Protein AF-A0A354GZM2-F1 (afdb_monomer_lite)

pLDDT: mean 86.44, std 11.34, range [43.25, 97.94]

Structure (mmCIF, N/CA/C/O backbone):
data_AF-A0A354GZM2-F1
#
_entry.id   AF-A0A354GZM2-F1
#
loop_
_atom_site.group_PDB
_atom_site.id
_atom_site.type_symbol
_atom_site.label_atom_id
_atom_site.label_alt_id
_atom_site.label_comp_id
_atom_site.label_asym_id
_atom_site.label_entity_id
_atom_site.label_seq_id
_atom_site.pdbx_PDB_ins_code
_atom_site.Cartn_x
_atom_site.Cartn_y
_atom_site.Cartn_z
_atom_site.occupancy
_atom_site.B_iso_or_equiv
_atom_site.auth_seq_id
_atom_site.auth_comp_id
_atom_site.auth_asym_id
_atom_site.auth_atom_id
_atom_site.pdbx_PDB_model_num
ATOM 1 N N . MET A 1 1 ? -18.984 -6.631 -11.445 1.00 57.81 1 MET A N 1
ATOM 2 C CA . MET A 1 1 ? -17.613 -7.190 -11.516 1.00 57.81 1 MET A CA 1
ATOM 3 C C . MET A 1 1 ? -17.037 -7.230 -12.936 1.00 57.81 1 MET A C 1
ATOM 5 O O . MET A 1 1 ? -15.865 -6.915 -13.081 1.00 57.81 1 MET A O 1
ATOM 9 N N . ALA A 1 2 ? -17.821 -7.530 -13.985 1.00 72.19 2 ALA A N 1
ATOM 10 C CA . ALA A 1 2 ? -17.315 -7.644 -15.366 1.00 72.19 2 ALA A CA 1
ATOM 11 C C . ALA A 1 2 ? -16.532 -6.415 -15.886 1.00 72.19 2 ALA A C 1
ATOM 13 O O . ALA A 1 2 ? -15.465 -6.578 -16.468 1.00 72.19 2 ALA A O 1
ATOM 14 N N . ALA A 1 3 ? -17.008 -5.192 -15.619 1.00 73.81 3 ALA A N 1
ATOM 15 C CA . ALA A 1 3 ? -16.328 -3.966 -16.057 1.00 73.81 3 ALA A CA 1
ATOM 16 C C . ALA A 1 3 ? -14.942 -3.772 -15.410 1.00 73.81 3 ALA A C 1
ATOM 18 O O . ALA A 1 3 ? -14.003 -3.351 -16.075 1.00 73.81 3 ALA A O 1
ATOM 19 N N . TRP A 1 4 ? -14.791 -4.125 -14.129 1.00 70.38 4 TRP A N 1
ATOM 20 C CA . TRP A 1 4 ? -13.504 -4.054 -13.430 1.00 70.38 4 TRP A CA 1
ATOM 21 C C . TRP A 1 4 ? -12.513 -5.084 -13.974 1.00 70.38 4 TRP A C 1
ATOM 23 O O . TRP A 1 4 ? -11.374 -4.741 -14.273 1.00 70.38 4 TRP A O 1
ATOM 33 N N . ASN A 1 5 ? -12.971 -6.321 -14.186 1.00 73.88 5 ASN A N 1
ATOM 34 C CA . ASN A 1 5 ? -12.142 -7.367 -14.784 1.00 73.88 5 ASN A CA 1
ATOM 35 C C . ASN A 1 5 ? -11.668 -6.965 -16.183 1.00 73.88 5 ASN A C 1
ATOM 37 O O . ASN A 1 5 ? -10.515 -7.199 -16.512 1.00 73.88 5 ASN A O 1
ATOM 41 N N . PHE A 1 6 ? -12.510 -6.296 -16.975 1.00 78.12 6 PHE A N 1
ATOM 42 C CA . PHE A 1 6 ? -12.110 -5.776 -18.281 1.00 78.12 6 PHE A CA 1
ATOM 43 C C . PHE A 1 6 ? -10.997 -4.722 -18.179 1.00 78.12 6 PHE A C 1
ATOM 45 O O . PHE A 1 6 ? -10.034 -4.790 -18.935 1.00 78.12 6 PHE A O 1
ATOM 52 N N . VAL A 1 7 ? -11.079 -3.792 -17.218 1.00 77.62 7 VAL A N 1
ATOM 53 C CA . VAL A 1 7 ? -10.015 -2.799 -16.968 1.00 77.62 7 VAL A CA 1
ATOM 54 C C . VAL A 1 7 ? -8.717 -3.482 -16.541 1.00 77.62 7 VAL A C 1
ATOM 56 O O . VAL A 1 7 ? -7.660 -3.169 -17.0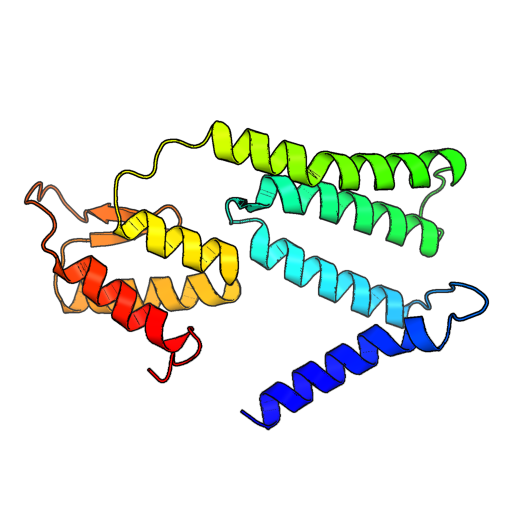82 1.00 77.62 7 VAL A O 1
ATOM 59 N N . VAL A 1 8 ? -8.789 -4.445 -15.618 1.00 80.19 8 VAL A N 1
ATOM 60 C CA . VAL A 1 8 ? -7.616 -5.203 -15.159 1.00 80.19 8 VAL A CA 1
ATOM 61 C C . VAL A 1 8 ? -7.007 -6.012 -16.303 1.00 80.19 8 VAL A C 1
ATOM 63 O O . VAL A 1 8 ? -5.798 -5.956 -16.497 1.00 80.19 8 VAL A O 1
ATOM 66 N N . CYS A 1 9 ? -7.818 -6.707 -17.104 1.00 79.19 9 CYS A N 1
ATOM 67 C CA . CYS A 1 9 ? -7.355 -7.440 -18.282 1.00 79.19 9 CYS A CA 1
ATOM 68 C C . CYS A 1 9 ? -6.756 -6.509 -19.340 1.00 79.19 9 CYS A C 1
ATOM 70 O O . CYS A 1 9 ? -5.740 -6.855 -19.929 1.00 79.19 9 CYS A O 1
ATOM 72 N N . GLY A 1 10 ? -7.343 -5.331 -19.562 1.00 83.19 10 GLY A N 1
ATOM 73 C CA . GLY A 1 10 ? -6.813 -4.324 -20.478 1.00 83.19 10 GLY A CA 1
ATOM 74 C C . GLY A 1 10 ? -5.454 -3.793 -20.023 1.00 83.19 10 GLY A C 1
ATOM 75 O O . GLY A 1 10 ? -4.506 -3.793 -20.801 1.00 83.19 10 GLY A O 1
ATOM 76 N N . LEU A 1 11 ? -5.326 -3.422 -18.745 1.00 80.69 11 LEU A N 1
ATOM 77 C CA . LEU A 1 11 ? -4.049 -3.016 -18.149 1.00 80.69 11 LEU A CA 1
ATOM 78 C C . LEU A 1 11 ? -3.017 -4.144 -18.217 1.00 80.69 11 LEU A C 1
ATOM 80 O O . LEU A 1 11 ? -1.873 -3.909 -18.586 1.00 80.69 11 LEU A O 1
ATOM 84 N N . PHE A 1 12 ? -3.424 -5.375 -17.912 1.00 83.00 12 PHE A N 1
ATOM 85 C CA . PHE A 1 12 ? -2.553 -6.541 -17.973 1.00 83.00 12 PHE A CA 1
ATOM 86 C C . PHE A 1 12 ? -2.080 -6.833 -19.400 1.00 83.00 12 PHE A C 1
ATOM 88 O O . PHE A 1 12 ? -0.900 -7.087 -19.609 1.00 83.00 12 PHE A O 1
ATOM 95 N N . ALA A 1 13 ? -2.965 -6.733 -20.394 1.00 84.81 13 ALA A N 1
ATOM 96 C CA . ALA A 1 13 ? -2.604 -6.884 -21.799 1.00 84.81 13 ALA A CA 1
ATOM 97 C C . ALA A 1 13 ? -1.603 -5.808 -22.241 1.00 84.81 13 ALA A C 1
ATOM 99 O O . ALA A 1 13 ? -0.615 -6.134 -22.891 1.00 84.81 13 ALA A O 1
ATOM 100 N N . VAL A 1 14 ? -1.808 -4.550 -21.835 1.00 81.25 14 VAL A N 1
ATOM 101 C CA . VAL A 1 14 ? -0.859 -3.453 -22.095 1.00 81.25 14 VAL A CA 1
ATOM 102 C C . VAL A 1 14 ? 0.497 -3.716 -21.431 1.00 81.25 14 VAL A C 1
ATOM 104 O O . VAL A 1 14 ? 1.527 -3.450 -22.041 1.00 81.25 14 VAL A O 1
ATOM 107 N N . LEU A 1 15 ? 0.511 -4.286 -20.222 1.00 78.19 15 LEU A N 1
ATOM 108 C CA . LEU A 1 15 ? 1.743 -4.652 -19.514 1.00 78.19 15 LEU A CA 1
ATOM 109 C C . LEU A 1 15 ? 2.460 -5.866 -20.130 1.00 78.19 15 LEU A C 1
ATOM 111 O O . LEU A 1 15 ? 3.686 -5.923 -20.092 1.00 78.19 15 LEU A O 1
ATOM 115 N N . LEU A 1 16 ? 1.729 -6.830 -20.699 1.00 81.62 16 LEU A N 1
ATOM 116 C CA . LEU A 1 16 ? 2.308 -8.020 -21.336 1.00 81.62 16 LEU A CA 1
ATOM 117 C C . LEU A 1 16 ? 2.738 -7.801 -22.787 1.00 81.62 16 LEU A C 1
ATOM 119 O O . LEU A 1 16 ? 3.596 -8.532 -23.279 1.00 81.62 16 LEU A O 1
ATOM 123 N N . LEU A 1 17 ? 2.157 -6.818 -23.474 1.00 82.25 17 LEU A N 1
ATOM 124 C CA . LEU A 1 17 ? 2.495 -6.492 -24.856 1.00 82.25 17 LEU A CA 1
ATOM 125 C C . LEU A 1 17 ? 4.010 -6.311 -25.094 1.00 82.25 17 LEU A C 1
ATOM 127 O O . LEU A 1 17 ? 4.519 -6.935 -26.026 1.00 82.25 17 LEU A O 1
ATOM 131 N N . PRO A 1 18 ? 4.762 -5.547 -24.272 1.00 70.94 18 PRO A N 1
ATOM 132 C CA . PRO A 1 18 ? 6.209 -5.434 -24.446 1.00 70.94 18 PRO A CA 1
ATOM 133 C C . PRO A 1 18 ? 6.924 -6.776 -24.258 1.00 70.94 18 PRO A C 1
ATOM 135 O O . PRO A 1 18 ? 7.809 -7.099 -25.040 1.00 70.94 18 PRO A O 1
ATOM 138 N N . VAL A 1 19 ? 6.499 -7.609 -23.301 1.00 77.50 19 VAL A N 1
ATOM 139 C CA . VAL A 1 19 ? 7.089 -8.943 -23.081 1.00 77.50 19 VAL A CA 1
ATOM 140 C C . VAL A 1 19 ? 6.896 -9.840 -24.308 1.00 77.50 19 VAL A C 1
ATOM 142 O O . VAL A 1 19 ? 7.819 -10.541 -24.713 1.00 77.50 19 VAL A O 1
ATOM 145 N N . ALA A 1 20 ? 5.715 -9.791 -24.930 1.00 81.31 20 ALA A N 1
ATOM 146 C CA . ALA A 1 20 ? 5.422 -10.550 -26.144 1.00 81.31 20 ALA A CA 1
ATOM 147 C C . ALA A 1 20 ? 6.215 -10.041 -27.362 1.00 81.31 20 ALA A C 1
ATOM 149 O O . ALA A 1 20 ? 6.685 -10.842 -28.169 1.00 81.31 20 ALA A O 1
ATOM 150 N N . ASN A 1 21 ? 6.392 -8.722 -27.480 1.00 76.31 21 ASN A N 1
ATOM 151 C CA . ASN A 1 21 ? 7.113 -8.097 -28.591 1.00 76.31 21 ASN A CA 1
ATOM 152 C C . ASN A 1 21 ? 8.643 -8.238 -28.484 1.00 76.31 21 ASN A C 1
ATOM 154 O O . ASN A 1 21 ? 9.332 -8.136 -29.496 1.00 76.31 21 ASN A O 1
ATOM 158 N N . GLN A 1 22 ? 9.185 -8.473 -27.286 1.00 67.62 22 GLN A N 1
ATOM 159 C CA . GLN A 1 22 ? 10.626 -8.428 -27.005 1.00 67.62 22 GLN A CA 1
ATOM 160 C C . GLN A 1 22 ? 11.311 -9.806 -26.949 1.00 67.62 22 GLN A C 1
ATOM 162 O O . GLN A 1 22 ? 12.363 -9.948 -26.332 1.00 67.62 22 GLN A O 1
ATOM 167 N N . LEU A 1 23 ? 10.804 -10.820 -27.658 1.00 77.50 23 LEU A N 1
ATOM 168 C CA . LEU A 1 23 ? 11.470 -12.132 -27.800 1.00 77.50 23 LEU A CA 1
ATOM 169 C C . LEU A 1 23 ? 12.818 -12.096 -28.578 1.00 77.50 23 LEU A C 1
ATOM 171 O O . LEU A 1 23 ? 13.324 -13.148 -28.958 1.00 77.50 23 LEU A O 1
ATOM 175 N N . GLY A 1 24 ? 13.417 -10.918 -28.812 1.00 68.75 24 GLY A N 1
ATOM 176 C CA . GLY A 1 24 ? 14.678 -10.754 -29.552 1.00 68.75 24 GLY A CA 1
ATOM 177 C C . GLY A 1 24 ? 15.595 -9.638 -29.029 1.00 68.75 24 GLY A C 1
ATOM 178 O O . GLY A 1 24 ? 16.767 -9.896 -28.783 1.00 68.75 24 GLY A O 1
ATOM 179 N N . GLU A 1 25 ? 15.078 -8.422 -28.804 1.00 74.75 25 GLU A N 1
ATOM 180 C CA . GLU A 1 25 ? 15.818 -7.305 -28.188 1.00 74.75 25 GLU A CA 1
ATOM 181 C C . GLU A 1 25 ? 14.895 -6.508 -27.252 1.00 74.75 25 GLU A C 1
ATOM 183 O O . GLU A 1 25 ? 13.821 -6.055 -27.655 1.00 74.75 25 GLU A O 1
ATOM 188 N N . VAL A 1 26 ? 15.315 -6.319 -25.998 1.00 65.88 26 VAL A N 1
ATOM 189 C CA . VAL A 1 26 ? 14.574 -5.540 -24.995 1.00 65.88 26 VAL A CA 1
ATOM 190 C C . VAL A 1 26 ? 14.770 -4.055 -25.292 1.00 65.88 26 VAL A C 1
ATOM 192 O O . VAL A 1 26 ? 15.766 -3.451 -24.901 1.00 65.88 26 VAL A O 1
ATOM 195 N N . ARG A 1 27 ? 13.829 -3.454 -26.022 1.00 73.12 27 ARG A N 1
ATOM 196 C CA . ARG A 1 27 ? 13.750 -2.000 -26.214 1.00 73.12 27 ARG A CA 1
ATOM 197 C C . ARG A 1 27 ? 12.416 -1.497 -25.690 1.00 73.12 27 ARG A C 1
ATOM 199 O O . ARG A 1 27 ? 11.378 -1.770 -26.284 1.00 73.12 27 ARG A O 1
ATOM 206 N N . LEU A 1 28 ? 12.458 -0.747 -24.592 1.00 79.62 28 LEU A N 1
ATOM 207 C CA . LEU A 1 28 ? 11.305 -0.012 -24.077 1.00 79.62 28 LEU A CA 1
ATOM 208 C C . LEU A 1 28 ? 11.128 1.269 -24.885 1.00 79.62 28 LEU A C 1
ATOM 210 O O . LEU A 1 28 ? 12.008 2.130 -24.903 1.00 79.62 28 LEU A O 1
ATOM 214 N N . ASN A 1 29 ? 9.981 1.420 -25.541 1.00 84.94 29 ASN A N 1
ATOM 215 C CA . ASN A 1 29 ? 9.626 2.721 -26.097 1.00 84.94 29 ASN A CA 1
ATOM 216 C C . ASN A 1 29 ? 9.187 3.687 -24.974 1.00 84.94 29 ASN A C 1
ATOM 218 O O . ASN A 1 29 ? 8.832 3.277 -23.867 1.00 84.94 29 ASN A O 1
ATOM 222 N N . ALA A 1 30 ? 9.200 4.995 -25.251 1.00 86.00 30 ALA A N 1
ATOM 223 C CA . ALA A 1 30 ? 8.869 6.019 -24.253 1.00 86.00 30 ALA A CA 1
ATOM 224 C C . ALA A 1 30 ? 7.459 5.852 -23.648 1.00 86.00 30 ALA A C 1
ATOM 226 O O . ALA A 1 30 ? 7.242 6.173 -22.477 1.00 86.00 30 ALA A O 1
ATOM 227 N N . LEU A 1 31 ? 6.505 5.334 -24.429 1.00 85.44 31 LEU A N 1
ATOM 228 C CA . LEU A 1 31 ? 5.135 5.115 -23.974 1.00 85.44 31 LEU A CA 1
ATOM 229 C C . LEU A 1 31 ? 5.067 3.954 -22.973 1.00 85.44 31 LEU A C 1
ATOM 231 O O . LEU A 1 31 ? 4.515 4.117 -21.887 1.00 85.44 31 LEU A O 1
ATOM 235 N N . GLU A 1 32 ? 5.672 2.813 -23.303 1.00 84.94 32 GLU A N 1
ATOM 236 C CA . GLU A 1 32 ? 5.787 1.640 -22.429 1.00 84.94 32 GLU A CA 1
ATOM 237 C C . GLU A 1 32 ? 6.502 1.989 -21.128 1.00 84.94 32 GLU A C 1
ATOM 239 O O . GLU A 1 32 ? 6.016 1.654 -20.049 1.00 84.94 32 GLU A O 1
ATOM 244 N N . ALA A 1 33 ? 7.611 2.726 -21.219 1.00 87.69 33 ALA A N 1
ATOM 245 C CA . ALA A 1 33 ? 8.334 3.191 -20.048 1.00 87.69 33 ALA A CA 1
ATOM 246 C C . ALA A 1 33 ? 7.464 4.083 -19.156 1.00 87.69 33 ALA A C 1
ATOM 248 O O . ALA A 1 33 ? 7.455 3.906 -17.942 1.00 87.69 33 ALA A O 1
ATOM 249 N N . THR A 1 34 ? 6.673 4.984 -19.745 1.00 87.69 34 THR A N 1
ATOM 250 C CA . THR A 1 34 ? 5.747 5.841 -18.991 1.00 87.69 34 THR A CA 1
ATOM 251 C C . THR A 1 34 ? 4.687 5.015 -18.260 1.00 87.69 34 THR A C 1
ATOM 253 O O . THR A 1 34 ? 4.440 5.242 -17.074 1.00 87.69 34 THR A O 1
ATOM 256 N N . PHE A 1 35 ? 4.083 4.027 -18.930 1.00 86.81 35 PHE A N 1
ATOM 257 C CA . PHE A 1 35 ? 3.105 3.135 -18.300 1.00 86.81 35 PHE A CA 1
ATOM 258 C C . PHE A 1 35 ? 3.725 2.296 -17.181 1.00 86.81 35 PHE A C 1
ATOM 260 O O . PHE A 1 35 ? 3.138 2.193 -16.102 1.00 86.81 35 PHE A O 1
ATOM 267 N N . LEU A 1 36 ? 4.916 1.739 -17.406 1.00 87.25 36 LEU A N 1
ATOM 268 C CA . LEU A 1 36 ? 5.625 0.929 -16.422 1.00 87.25 36 LEU A CA 1
ATOM 269 C C . LEU A 1 36 ? 6.038 1.761 -15.201 1.00 87.25 36 LEU A C 1
ATOM 271 O O . LEU A 1 36 ? 5.771 1.360 -14.069 1.00 87.25 36 LEU A O 1
ATOM 275 N N . SER A 1 37 ? 6.604 2.952 -15.410 1.00 90.44 37 SER A N 1
ATOM 276 C CA . SER A 1 37 ? 6.915 3.896 -14.333 1.00 90.44 37 SER A CA 1
ATOM 277 C C . SER A 1 37 ? 5.664 4.309 -13.559 1.00 90.44 37 SER A C 1
ATOM 279 O O . SER A 1 37 ? 5.699 4.353 -12.331 1.00 90.44 37 SER A O 1
ATOM 281 N N . GLY A 1 38 ? 4.545 4.556 -14.247 1.00 90.75 38 GLY A N 1
ATOM 282 C CA . GLY A 1 38 ? 3.261 4.844 -13.609 1.00 90.75 38 GLY A CA 1
ATOM 283 C C . GLY A 1 38 ? 2.772 3.689 -12.731 1.00 90.75 38 GLY A C 1
ATOM 284 O O . GLY A 1 38 ? 2.413 3.903 -11.573 1.00 90.75 38 GLY A O 1
ATOM 285 N N . ALA A 1 39 ? 2.813 2.456 -13.241 1.00 88.19 39 ALA A N 1
ATOM 286 C CA . ALA A 1 39 ? 2.417 1.263 -12.493 1.00 88.19 39 ALA A CA 1
ATOM 287 C C . ALA A 1 39 ? 3.305 1.033 -11.258 1.00 88.19 39 ALA A C 1
ATOM 289 O O . ALA A 1 39 ? 2.793 0.796 -10.159 1.00 88.19 39 ALA A O 1
ATOM 290 N N . LEU A 1 40 ? 4.626 1.171 -11.416 1.00 90.12 40 LEU A N 1
ATOM 291 C CA . LEU A 1 40 ? 5.588 1.092 -10.316 1.00 90.12 40 LEU A CA 1
ATOM 292 C C . LEU A 1 40 ? 5.323 2.172 -9.264 1.00 90.12 40 LEU A C 1
ATOM 294 O O . LEU A 1 40 ? 5.269 1.860 -8.076 1.00 90.12 40 LEU A O 1
ATOM 298 N N . ALA A 1 41 ? 5.101 3.420 -9.685 1.00 92.06 41 ALA A N 1
ATOM 299 C CA . ALA A 1 41 ? 4.808 4.527 -8.782 1.00 92.06 41 ALA A CA 1
ATOM 300 C C . ALA A 1 41 ? 3.521 4.286 -7.981 1.00 92.06 41 ALA A C 1
ATOM 302 O O . ALA A 1 41 ? 3.512 4.497 -6.769 1.00 92.06 41 ALA A O 1
ATOM 303 N N . VAL A 1 42 ? 2.456 3.788 -8.620 1.00 92.25 42 VAL A N 1
ATOM 304 C CA . VAL A 1 42 ? 1.202 3.440 -7.932 1.00 92.25 42 VAL A CA 1
ATOM 305 C C . VAL A 1 42 ? 1.438 2.349 -6.888 1.00 92.25 42 VAL A C 1
ATOM 307 O O . VAL A 1 42 ? 1.033 2.519 -5.738 1.00 92.25 42 VAL A O 1
ATOM 310 N N . GLY A 1 43 ? 2.128 1.261 -7.244 1.00 90.88 43 GLY A N 1
ATOM 311 C CA . GLY A 1 43 ? 2.452 0.190 -6.297 1.00 90.88 43 GLY A CA 1
ATOM 312 C C . GLY A 1 43 ? 3.309 0.684 -5.128 1.00 90.88 43 GLY A C 1
ATOM 313 O O . GLY A 1 43 ? 3.035 0.374 -3.967 1.00 90.88 43 GLY A O 1
ATOM 314 N N . PHE A 1 44 ? 4.300 1.523 -5.424 1.00 93.94 44 PHE A N 1
ATOM 315 C CA . PHE A 1 44 ? 5.191 2.103 -4.432 1.00 93.94 44 PHE A CA 1
ATOM 316 C C . PHE A 1 44 ? 4.436 3.003 -3.455 1.00 93.94 44 PHE A C 1
ATOM 318 O O . PHE A 1 44 ? 4.466 2.755 -2.254 1.00 93.94 44 PHE A O 1
ATOM 325 N N . VAL A 1 45 ? 3.692 3.996 -3.951 1.00 94.56 45 VAL A N 1
ATOM 326 C CA . VAL A 1 45 ? 2.895 4.910 -3.117 1.00 94.56 45 VAL A CA 1
ATOM 327 C C . VAL A 1 45 ? 1.852 4.142 -2.300 1.00 94.56 45 VAL A C 1
ATOM 329 O O . VAL A 1 45 ? 1.626 4.472 -1.136 1.00 94.56 45 VAL A O 1
ATOM 332 N N . ASN A 1 46 ? 1.267 3.076 -2.858 1.00 95.50 46 ASN A N 1
ATOM 333 C CA . ASN A 1 46 ? 0.285 2.254 -2.155 1.00 95.50 46 ASN A CA 1
ATOM 334 C C . ASN A 1 46 ? 0.878 1.519 -0.940 1.00 95.50 46 ASN A C 1
ATOM 336 O O . ASN A 1 46 ? 0.197 1.379 0.077 1.00 95.50 46 ASN A O 1
ATOM 340 N N . HIS A 1 47 ? 2.131 1.059 -1.021 1.00 94.94 47 HIS A N 1
ATOM 341 C CA . HIS A 1 47 ? 2.750 0.243 0.031 1.00 94.94 47 HIS A CA 1
ATOM 342 C C . HIS A 1 47 ? 3.815 0.960 0.870 1.00 94.94 47 HIS A C 1
ATOM 344 O O . HIS A 1 47 ? 4.148 0.478 1.955 1.00 94.94 47 HIS A O 1
ATOM 350 N N . LEU A 1 48 ? 4.287 2.136 0.456 1.00 94.00 48 LEU A N 1
ATOM 351 C CA . LEU A 1 48 ? 5.204 2.974 1.230 1.00 94.00 48 LEU A CA 1
ATOM 352 C C . LEU A 1 48 ? 4.723 3.297 2.658 1.00 94.00 48 LEU A C 1
ATOM 354 O O . LEU A 1 48 ? 5.541 3.259 3.572 1.00 94.00 48 LEU A O 1
ATOM 358 N N . PRO A 1 49 ? 3.433 3.574 2.921 1.00 93.75 49 PRO A N 1
ATOM 359 C CA . PRO A 1 49 ? 2.968 3.860 4.279 1.00 93.75 49 PRO A CA 1
ATOM 360 C C . PRO A 1 49 ? 2.736 2.587 5.117 1.00 93.75 49 PRO A C 1
ATOM 362 O O . PRO A 1 49 ? 2.238 2.670 6.238 1.00 93.75 49 PRO A O 1
ATOM 365 N N . THR A 1 50 ? 3.039 1.397 4.595 1.00 93.69 50 THR A N 1
ATOM 366 C CA . THR A 1 50 ? 2.830 0.115 5.290 1.00 93.69 50 THR A CA 1
ATOM 367 C C . THR A 1 50 ? 4.115 -0.376 5.957 1.00 93.69 50 THR A C 1
ATOM 369 O O . THR A 1 50 ? 5.181 0.222 5.810 1.00 93.69 50 THR A O 1
ATOM 372 N N . ARG A 1 51 ? 4.061 -1.503 6.680 1.00 90.94 51 ARG A N 1
ATOM 373 C CA . ARG A 1 51 ? 5.287 -2.098 7.252 1.00 90.94 51 ARG A CA 1
ATOM 374 C C . ARG A 1 51 ? 6.226 -2.643 6.175 1.00 90.94 51 ARG A C 1
ATOM 376 O O . ARG A 1 51 ? 7.418 -2.818 6.426 1.00 90.94 51 ARG A O 1
ATOM 383 N N . LEU A 1 52 ? 5.698 -2.852 4.969 1.00 92.50 52 LEU A N 1
ATOM 384 C CA . LEU A 1 52 ? 6.441 -3.319 3.807 1.00 92.50 52 LEU A CA 1
ATOM 385 C C . LEU A 1 52 ? 7.331 -2.235 3.190 1.00 92.50 52 LEU A C 1
ATOM 387 O O . LEU A 1 52 ? 8.086 -2.555 2.282 1.00 92.50 52 LEU A O 1
ATOM 391 N N . ALA A 1 53 ? 7.317 -0.992 3.690 1.00 94.19 53 ALA A N 1
ATOM 392 C CA . ALA A 1 53 ? 8.189 0.084 3.207 1.00 94.19 53 ALA A CA 1
ATOM 393 C C . ALA A 1 53 ? 9.664 -0.341 3.118 1.00 94.19 53 ALA A C 1
ATOM 395 O O . ALA A 1 53 ? 10.347 -0.032 2.148 1.00 94.19 53 ALA A O 1
ATOM 396 N N . THR A 1 54 ? 10.136 -1.116 4.100 1.00 94.50 54 THR A N 1
ATOM 397 C CA . THR A 1 54 ? 11.516 -1.634 4.159 1.00 94.50 54 THR A CA 1
ATOM 398 C C . THR A 1 54 ? 11.869 -2.606 3.032 1.00 94.50 54 THR A C 1
ATOM 400 O O . THR A 1 54 ? 13.043 -2.743 2.704 1.00 94.50 54 THR A O 1
ATOM 403 N N . VAL A 1 55 ? 10.870 -3.248 2.424 1.00 95.69 55 VAL A N 1
ATOM 404 C CA . VAL A 1 55 ? 11.009 -4.142 1.263 1.00 95.69 55 VAL A CA 1
ATOM 405 C C . VAL A 1 55 ? 10.741 -3.378 -0.033 1.00 95.69 55 VAL A C 1
ATOM 407 O O . VAL A 1 55 ? 11.464 -3.523 -1.011 1.00 95.69 55 VAL A O 1
ATOM 410 N N . VAL A 1 56 ? 9.720 -2.525 -0.034 1.00 95.44 56 VAL A N 1
ATOM 411 C CA . VAL A 1 56 ? 9.279 -1.762 -1.206 1.00 95.44 56 VAL A CA 1
ATOM 412 C C . VAL A 1 56 ? 10.319 -0.725 -1.624 1.00 95.44 56 VAL A C 1
ATOM 414 O O . VAL A 1 56 ? 10.513 -0.526 -2.816 1.00 95.44 56 VAL A O 1
ATOM 417 N N . LEU A 1 57 ? 11.031 -0.109 -0.674 1.00 95.75 57 LEU A N 1
ATOM 418 C CA . LEU A 1 57 ? 12.112 0.843 -0.951 1.00 95.75 57 LEU A CA 1
ATOM 419 C C . LEU A 1 57 ? 13.251 0.243 -1.792 1.00 95.75 57 LEU A C 1
ATOM 421 O O . LEU A 1 57 ? 13.504 0.775 -2.872 1.00 95.75 57 LEU A O 1
ATOM 425 N N . PRO A 1 58 ? 13.931 -0.840 -1.366 1.00 96.12 58 PRO A N 1
ATOM 426 C CA . PRO A 1 58 ? 15.010 -1.430 -2.155 1.00 96.12 58 PRO A CA 1
ATOM 427 C C . PRO A 1 58 ? 14.516 -2.025 -3.479 1.00 96.12 58 PRO A C 1
ATOM 429 O O . PRO A 1 58 ? 15.194 -1.865 -4.489 1.00 96.12 58 PRO A O 1
ATOM 432 N N . VAL A 1 59 ? 13.325 -2.637 -3.513 1.00 95.81 59 VAL A N 1
ATOM 433 C CA . VAL A 1 59 ? 12.733 -3.134 -4.769 1.00 95.81 59 VAL A CA 1
ATOM 434 C C . VAL A 1 59 ? 12.458 -1.981 -5.733 1.00 95.81 59 VAL A C 1
ATOM 436 O O . VAL A 1 59 ? 12.864 -2.034 -6.887 1.00 95.81 59 VAL A O 1
ATOM 439 N N . GLY A 1 60 ? 11.825 -0.909 -5.255 1.00 94.31 60 GLY A N 1
ATOM 440 C CA . GLY A 1 60 ? 11.549 0.281 -6.054 1.00 94.31 60 GLY A CA 1
ATOM 441 C C . GLY A 1 60 ? 12.825 0.959 -6.551 1.00 94.31 60 GLY A C 1
ATOM 442 O O . GLY A 1 60 ? 12.873 1.375 -7.703 1.00 94.31 60 GLY A O 1
ATOM 443 N N . ALA A 1 61 ? 13.872 1.017 -5.722 1.00 94.25 61 ALA A N 1
ATOM 444 C CA . ALA A 1 61 ? 15.177 1.543 -6.114 1.00 94.25 61 ALA A CA 1
ATOM 445 C C . ALA A 1 61 ? 15.842 0.689 -7.204 1.00 94.25 61 ALA A C 1
ATOM 447 O O . ALA A 1 61 ? 16.355 1.246 -8.171 1.00 94.25 61 ALA A O 1
ATOM 448 N N . ALA A 1 62 ? 15.786 -0.641 -7.088 1.00 94.44 62 ALA A N 1
ATOM 449 C CA . ALA A 1 62 ? 16.281 -1.542 -8.124 1.00 94.44 62 ALA A CA 1
ATOM 450 C C . ALA A 1 62 ? 15.514 -1.357 -9.441 1.00 94.44 62 ALA A C 1
ATOM 452 O O . ALA A 1 62 ? 16.129 -1.147 -10.480 1.00 94.44 62 ALA A O 1
ATOM 453 N N . CYS A 1 63 ? 14.177 -1.335 -9.396 1.00 92.75 63 CYS A N 1
ATOM 454 C CA . CYS A 1 63 ? 13.355 -1.094 -10.583 1.00 92.75 63 CYS A CA 1
ATOM 455 C C . CYS A 1 63 ? 13.628 0.278 -11.213 1.00 92.75 63 CYS A C 1
ATOM 457 O O . CYS A 1 63 ? 13.680 0.391 -12.433 1.00 92.75 63 CYS A O 1
ATOM 459 N N . ALA A 1 64 ? 13.807 1.326 -10.406 1.00 91.81 64 ALA A N 1
ATOM 460 C CA . ALA A 1 64 ? 14.127 2.658 -10.908 1.00 91.81 64 ALA A CA 1
ATOM 461 C C . ALA A 1 64 ? 15.509 2.702 -11.578 1.00 91.81 64 ALA A C 1
ATOM 463 O O . ALA A 1 64 ? 15.653 3.343 -12.616 1.00 91.81 64 ALA A O 1
ATOM 464 N N . LEU A 1 65 ? 16.504 2.005 -11.018 1.00 92.06 65 LEU A N 1
ATOM 465 C CA . LEU A 1 65 ? 17.838 1.899 -11.609 1.00 92.06 65 LEU A CA 1
ATOM 466 C C . LEU A 1 65 ? 17.786 1.194 -12.971 1.00 92.06 65 LEU A C 1
ATOM 468 O O . LEU A 1 65 ? 18.275 1.750 -13.950 1.00 92.06 65 LEU A O 1
ATOM 472 N N . GLU A 1 66 ? 17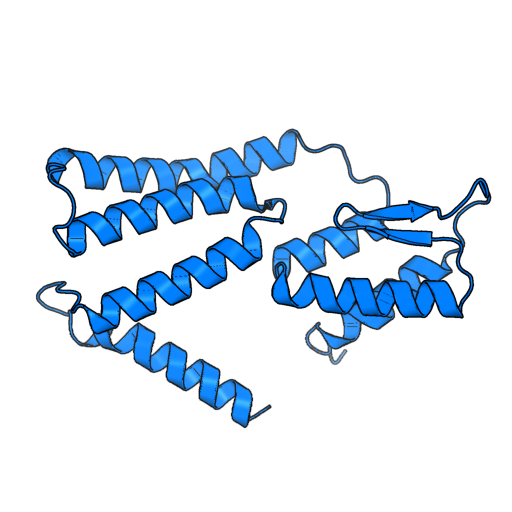.117 0.043 -13.049 1.00 90.31 66 GLU A N 1
ATOM 473 C CA . GLU A 1 66 ? 16.898 -0.702 -14.299 1.00 90.31 66 GLU A CA 1
ATOM 474 C C . GLU A 1 66 ? 16.183 0.153 -15.355 1.00 90.31 66 GLU A C 1
ATOM 476 O O . 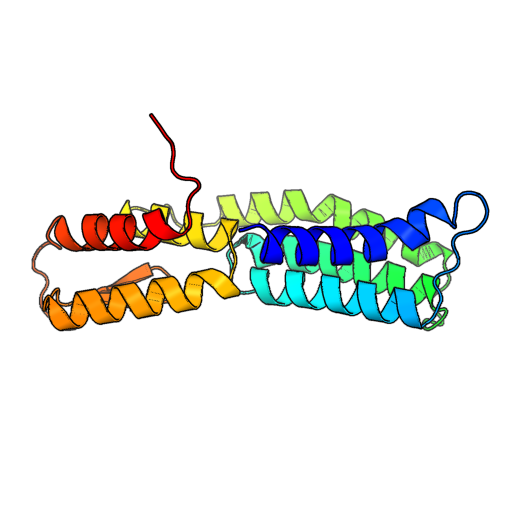GLU A 1 66 ? 16.609 0.240 -16.506 1.00 90.31 66 GLU A O 1
ATOM 481 N N . MET A 1 67 ? 15.131 0.874 -14.956 1.00 88.88 67 MET A N 1
ATOM 482 C CA . MET A 1 67 ? 14.417 1.790 -15.850 1.00 88.88 67 MET A CA 1
ATOM 483 C C . MET A 1 67 ? 15.319 2.902 -16.390 1.00 88.88 67 MET A C 1
ATOM 485 O O . MET A 1 67 ? 15.243 3.241 -17.569 1.00 88.88 67 MET A O 1
ATOM 489 N N . CYS A 1 68 ? 16.181 3.470 -15.549 1.00 88.62 68 CYS A N 1
ATOM 490 C CA . CYS A 1 68 ? 17.129 4.498 -15.962 1.00 88.62 68 CYS A CA 1
ATOM 491 C C . CYS A 1 68 ? 18.165 3.980 -16.973 1.00 88.62 68 CYS A C 1
ATOM 493 O O . CYS A 1 68 ? 18.481 4.706 -17.921 1.00 88.62 68 CYS A O 1
ATOM 495 N N . LEU A 1 69 ? 18.651 2.743 -16.802 1.00 87.00 69 LEU A N 1
ATOM 496 C CA . LEU A 1 69 ? 19.560 2.085 -17.748 1.00 87.00 69 LEU A CA 1
ATOM 497 C C . LEU A 1 69 ? 18.878 1.830 -19.089 1.00 87.00 69 LEU A C 1
ATOM 499 O O . LEU A 1 69 ? 19.413 2.199 -20.133 1.00 87.00 69 LEU A O 1
ATOM 503 N N . LEU A 1 70 ? 17.672 1.256 -19.056 1.00 85.06 70 LEU A N 1
ATOM 504 C CA . LEU A 1 70 ? 16.897 0.930 -20.255 1.00 85.06 70 LEU A CA 1
ATOM 505 C C . LEU A 1 70 ? 16.523 2.177 -21.064 1.00 85.06 70 LEU A C 1
ATOM 507 O O . LEU A 1 70 ? 16.427 2.117 -22.288 1.00 85.06 70 LEU A O 1
ATOM 511 N N . LEU A 1 71 ? 16.342 3.315 -20.392 1.00 86.44 71 LEU A N 1
ATOM 512 C CA . LEU A 1 71 ? 16.069 4.601 -21.030 1.00 86.44 71 LEU A CA 1
ATOM 513 C C . LEU A 1 71 ? 17.334 5.366 -21.449 1.00 86.44 71 LEU A C 1
ATOM 515 O O . LEU A 1 71 ? 17.215 6.426 -22.062 1.00 86.44 71 LEU A O 1
ATOM 519 N N . GLY A 1 72 ? 18.531 4.876 -21.110 1.00 86.25 72 GLY A N 1
ATOM 520 C CA . GLY A 1 72 ? 19.794 5.568 -21.382 1.00 86.25 72 GLY A CA 1
ATOM 521 C C . GLY A 1 72 ? 19.906 6.936 -20.696 1.00 86.25 72 GLY A C 1
ATOM 522 O O . GLY A 1 72 ? 20.642 7.801 -21.165 1.00 86.25 72 GLY A O 1
ATOM 523 N N . ILE A 1 73 ? 19.156 7.161 -19.610 1.00 83.94 73 ILE A N 1
ATOM 524 C CA . ILE A 1 73 ? 19.109 8.451 -18.895 1.00 83.94 73 ILE A CA 1
ATOM 525 C C . ILE A 1 73 ? 20.367 8.646 -18.044 1.00 83.94 73 ILE A C 1
ATOM 527 O O . ILE A 1 73 ? 20.779 9.772 -17.762 1.00 83.94 73 ILE A O 1
ATOM 531 N N . THR A 1 74 ? 20.995 7.555 -17.620 1.00 68.50 74 THR A N 1
ATOM 532 C CA . THR A 1 74 ? 22.146 7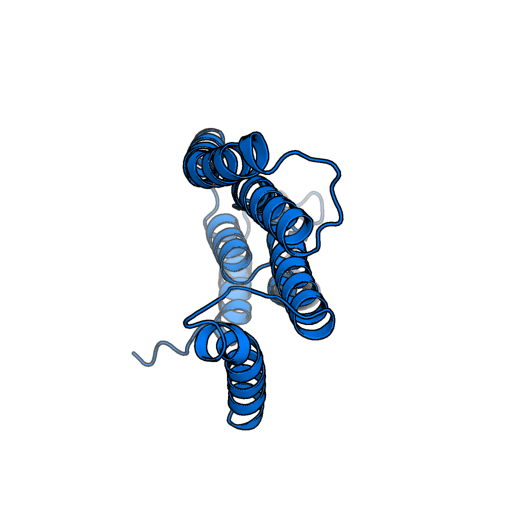.597 -16.730 1.00 68.50 74 THR A CA 1
ATOM 533 C C . THR A 1 74 ? 23.452 7.502 -17.503 1.00 68.50 74 THR A C 1
ATOM 535 O O . THR A 1 74 ? 23.678 6.520 -18.198 1.00 68.50 74 THR A O 1
ATOM 538 N N . GLY A 1 75 ? 24.387 8.426 -17.256 1.00 70.62 75 GLY A N 1
ATOM 539 C CA . GLY A 1 75 ? 25.818 8.208 -17.530 1.00 70.62 75 GLY A CA 1
ATOM 540 C C . GLY A 1 75 ? 26.460 7.191 -16.571 1.00 70.62 75 GLY A C 1
ATOM 541 O O . GLY A 1 75 ? 27.636 7.309 -16.249 1.00 70.62 75 GLY A O 1
ATOM 542 N N . ILE A 1 76 ? 25.662 6.263 -16.037 1.00 68.31 76 ILE A N 1
ATOM 543 C CA . ILE A 1 76 ? 26.104 5.163 -15.186 1.00 68.31 76 ILE A CA 1
ATOM 544 C C . ILE A 1 76 ? 26.517 4.046 -16.136 1.00 68.31 76 ILE A C 1
ATOM 546 O O . ILE A 1 76 ? 25.697 3.581 -16.928 1.00 68.31 76 ILE A O 1
ATOM 550 N N . ASP A 1 77 ? 27.773 3.619 -16.052 1.00 71.88 77 ASP A N 1
ATOM 551 C CA . ASP A 1 77 ? 28.241 2.470 -16.816 1.00 71.88 77 ASP A CA 1
ATOM 552 C C . ASP A 1 77 ? 27.427 1.228 -16.422 1.00 71.88 77 ASP A C 1
ATOM 554 O O . ASP A 1 77 ? 27.352 0.861 -15.243 1.00 71.88 77 ASP A O 1
ATOM 558 N N . GLY A 1 78 ? 26.834 0.560 -17.418 1.00 70.81 78 GLY A N 1
ATOM 559 C CA . GLY A 1 78 ? 26.011 -0.640 -17.216 1.00 70.81 78 GLY A CA 1
ATOM 560 C C . GLY A 1 78 ? 26.731 -1.766 -16.461 1.00 70.81 78 GLY A C 1
ATOM 561 O O . GLY A 1 78 ? 26.090 -2.598 -15.833 1.00 70.81 78 GLY A O 1
ATOM 562 N N . THR A 1 79 ? 28.066 -1.740 -16.413 1.00 78.81 79 THR A N 1
ATOM 563 C CA . THR A 1 79 ? 28.898 -2.663 -15.626 1.00 78.81 79 THR A CA 1
ATOM 564 C C . THR A 1 79 ? 28.589 -2.667 -14.128 1.00 78.81 79 THR A C 1
ATOM 566 O O . THR A 1 79 ? 28.748 -3.708 -13.493 1.00 78.81 79 THR A O 1
ATOM 569 N N . TRP A 1 80 ? 28.161 -1.545 -13.542 1.00 73.81 80 TRP A N 1
ATOM 570 C CA . TRP A 1 80 ? 27.883 -1.456 -12.099 1.00 73.81 80 TRP A CA 1
ATOM 571 C C . TRP A 1 80 ? 26.401 -1.501 -11.752 1.00 73.81 80 TRP A C 1
ATOM 573 O O . TRP A 1 80 ? 26.041 -1.809 -10.613 1.00 73.81 80 TRP A O 1
ATOM 583 N N . ALA A 1 81 ? 25.537 -1.175 -12.702 1.00 76.69 81 ALA A N 1
ATOM 584 C CA . ALA A 1 81 ? 24.130 -0.985 -12.418 1.00 76.69 81 ALA A CA 1
ATOM 585 C C . ALA A 1 81 ? 23.388 -2.325 -12.263 1.00 76.69 81 ALA A C 1
ATOM 587 O O . ALA A 1 81 ? 22.680 -2.493 -11.269 1.00 76.69 81 ALA A O 1
ATOM 588 N N . ASP A 1 82 ? 23.682 -3.309 -13.119 1.00 82.75 82 ASP A N 1
ATOM 589 C CA . ASP A 1 82 ? 23.149 -4.677 -13.030 1.00 82.75 82 ASP A CA 1
ATOM 590 C C . ASP A 1 82 ? 23.427 -5.347 -11.667 1.00 82.75 82 ASP A C 1
ATOM 592 O O . ASP A 1 82 ? 22.479 -5.766 -10.991 1.00 82.75 82 ASP A O 1
ATOM 596 N N . PRO A 1 83 ? 24.685 -5.431 -11.169 1.00 90.44 83 PRO A N 1
ATOM 597 C CA . PRO A 1 83 ? 24.945 -6.054 -9.872 1.00 90.44 83 PRO A CA 1
ATOM 598 C C . PRO A 1 83 ? 24.354 -5.250 -8.710 1.00 90.44 83 PRO A C 1
ATOM 600 O O . PRO A 1 83 ? 23.997 -5.834 -7.686 1.00 90.44 83 PRO A O 1
ATOM 603 N N . THR A 1 84 ? 24.216 -3.927 -8.851 1.00 91.06 84 THR A N 1
ATOM 604 C CA . THR A 1 84 ? 23.616 -3.075 -7.815 1.00 91.06 84 THR A CA 1
ATOM 605 C C . THR A 1 84 ? 22.109 -3.305 -7.708 1.00 91.06 84 THR A C 1
ATOM 607 O O . THR A 1 84 ? 21.601 -3.487 -6.599 1.00 91.06 84 THR A O 1
ATOM 610 N N . ALA A 1 85 ? 21.393 -3.347 -8.835 1.00 92.00 85 ALA A N 1
ATOM 611 C CA . ALA A 1 85 ? 19.965 -3.656 -8.868 1.00 92.00 85 ALA A CA 1
ATOM 612 C C . ALA A 1 85 ? 19.694 -5.058 -8.297 1.00 92.00 85 ALA A C 1
ATOM 614 O O . ALA A 1 85 ? 18.846 -5.217 -7.413 1.00 92.00 85 ALA A O 1
ATOM 615 N N . LEU A 1 86 ? 20.488 -6.054 -8.705 1.00 93.12 86 LEU A N 1
ATOM 616 C CA . LEU A 1 86 ? 20.442 -7.412 -8.155 1.00 93.12 86 LEU A CA 1
ATOM 617 C C . LEU A 1 86 ? 20.702 -7.448 -6.647 1.00 93.12 86 LEU A C 1
ATOM 619 O O . LEU A 1 86 ? 19.970 -8.118 -5.920 1.00 93.12 86 LEU A O 1
ATOM 623 N N . ALA A 1 87 ? 21.709 -6.721 -6.157 1.00 95.38 87 ALA A N 1
ATOM 624 C CA . ALA A 1 87 ? 22.016 -6.663 -4.731 1.00 95.38 87 ALA A CA 1
ATOM 625 C C . ALA A 1 87 ? 20.868 -6.040 -3.922 1.00 95.38 87 ALA A C 1
ATOM 627 O O . ALA A 1 87 ? 20.515 -6.562 -2.863 1.00 95.38 87 ALA A O 1
ATOM 628 N N . LEU A 1 88 ? 20.248 -4.965 -4.422 1.00 95.44 88 LEU A N 1
ATOM 629 C CA . LEU A 1 88 ? 19.078 -4.342 -3.796 1.00 95.44 88 LEU A CA 1
ATOM 630 C C . LEU A 1 88 ? 17.887 -5.309 -3.734 1.00 95.44 88 LEU A C 1
ATOM 632 O O . LEU A 1 88 ? 17.281 -5.466 -2.670 1.00 95.44 88 LEU A O 1
ATOM 636 N N . LEU A 1 89 ? 17.588 -6.002 -4.838 1.00 95.12 89 LEU A N 1
ATOM 637 C CA . LEU A 1 89 ? 16.529 -7.016 -4.888 1.00 95.12 89 LEU A CA 1
ATOM 638 C C . LEU A 1 89 ? 16.813 -8.181 -3.935 1.00 95.12 89 LEU A C 1
ATOM 640 O O . LEU A 1 89 ? 15.929 -8.594 -3.184 1.00 95.12 89 LEU A O 1
ATOM 644 N N . ALA A 1 90 ? 18.051 -8.676 -3.915 1.00 96.38 90 ALA A N 1
ATOM 645 C CA . ALA A 1 90 ? 18.469 -9.759 -3.034 1.00 96.38 90 ALA A CA 1
ATOM 646 C C . ALA A 1 90 ? 18.424 -9.354 -1.553 1.00 96.38 90 ALA A C 1
ATOM 648 O O . ALA A 1 90 ? 18.094 -10.180 -0.702 1.00 96.38 90 ALA A O 1
ATOM 649 N N . ALA A 1 91 ? 18.717 -8.091 -1.227 1.00 96.12 91 ALA A N 1
ATOM 650 C CA . ALA A 1 91 ? 18.678 -7.570 0.137 1.00 96.12 91 ALA A CA 1
ATOM 651 C C . ALA A 1 91 ? 17.248 -7.353 0.661 1.00 96.12 91 ALA A C 1
ATOM 653 O O . ALA A 1 91 ? 17.016 -7.479 1.866 1.00 96.12 91 ALA A O 1
ATOM 654 N N . ALA A 1 92 ? 16.284 -7.055 -0.215 1.00 96.38 92 ALA A N 1
ATOM 655 C CA . ALA A 1 92 ? 14.910 -6.717 0.155 1.00 96.38 92 ALA A CA 1
ATOM 656 C C . ALA A 1 92 ? 14.228 -7.710 1.129 1.00 96.38 92 ALA A C 1
ATOM 658 O O . ALA A 1 92 ? 13.737 -7.256 2.169 1.00 96.38 92 ALA A O 1
ATOM 659 N N . PRO A 1 93 ? 14.212 -9.043 0.897 1.00 95.94 93 PRO A N 1
ATOM 660 C CA . PRO A 1 93 ? 13.589 -9.982 1.835 1.00 95.94 93 PRO A CA 1
ATOM 661 C C . PRO A 1 93 ? 14.298 -10.027 3.195 1.00 95.94 93 PRO A C 1
ATOM 663 O O . PRO A 1 93 ? 13.639 -10.162 4.228 1.00 95.94 93 PRO A O 1
ATOM 666 N N . TRP A 1 94 ? 15.625 -9.865 3.228 1.00 97.06 94 TRP A N 1
ATOM 667 C CA . TRP A 1 94 ? 16.396 -9.848 4.475 1.00 97.06 94 TRP A CA 1
ATOM 668 C C . TRP A 1 94 ? 16.133 -8.588 5.290 1.00 97.06 94 TRP A C 1
ATOM 670 O O . TRP A 1 94 ? 15.970 -8.670 6.507 1.00 97.06 94 TRP A O 1
ATOM 680 N N . LEU A 1 95 ? 16.036 -7.435 4.625 1.00 95.19 95 LEU A N 1
ATOM 681 C CA . LEU A 1 95 ? 15.646 -6.175 5.253 1.00 95.19 95 LEU A CA 1
ATOM 682 C C . LEU A 1 95 ? 14.224 -6.260 5.813 1.00 95.19 95 LEU A C 1
ATOM 684 O O . LEU A 1 95 ? 14.003 -5.881 6.964 1.00 95.19 95 LEU A O 1
ATOM 688 N N . GLY A 1 96 ? 13.291 -6.842 5.054 1.00 93.81 96 GLY A N 1
ATOM 689 C CA . GLY A 1 96 ? 11.930 -7.111 5.516 1.00 93.81 96 GLY A CA 1
ATOM 690 C C . GLY A 1 96 ? 11.892 -8.023 6.742 1.00 93.81 96 GLY A C 1
ATOM 691 O O . GLY A 1 96 ? 11.245 -7.700 7.738 1.00 93.81 96 GLY A O 1
ATOM 692 N N . LEU A 1 97 ? 12.641 -9.128 6.721 1.00 93.69 97 LEU A N 1
ATOM 693 C CA . LEU A 1 97 ? 12.745 -10.052 7.851 1.00 93.69 97 LEU A CA 1
ATOM 694 C C . LEU A 1 97 ? 13.370 -9.382 9.083 1.00 93.69 97 LEU A C 1
ATOM 696 O O . LEU A 1 97 ? 12.877 -9.551 10.200 1.00 93.69 97 LEU A O 1
ATOM 700 N N . ALA A 1 98 ? 14.442 -8.610 8.901 1.00 93.75 98 ALA A N 1
ATOM 701 C CA . ALA A 1 98 ? 15.091 -7.872 9.980 1.00 93.75 98 ALA A CA 1
ATOM 702 C C . ALA A 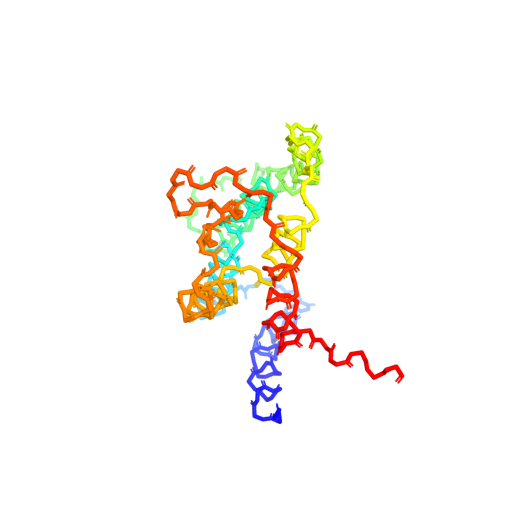1 98 ? 14.149 -6.824 10.591 1.00 93.75 98 ALA A C 1
ATOM 704 O O . ALA A 1 98 ? 14.079 -6.701 11.815 1.00 93.75 98 ALA A O 1
ATOM 705 N N . ALA A 1 99 ? 13.388 -6.108 9.760 1.00 92.19 99 ALA A N 1
ATOM 706 C CA . ALA A 1 99 ? 12.380 -5.156 10.210 1.00 92.19 99 ALA A CA 1
ATOM 707 C C . ALA A 1 99 ? 11.242 -5.852 10.972 1.00 92.19 99 ALA A C 1
ATOM 709 O O . ALA A 1 99 ? 10.877 -5.407 12.060 1.00 92.19 99 ALA A O 1
ATOM 710 N N . ALA A 1 100 ? 10.742 -6.982 10.462 1.00 88.69 100 ALA A N 1
ATOM 711 C CA . ALA A 1 100 ? 9.705 -7.774 11.120 1.00 88.69 100 ALA A CA 1
ATOM 712 C C . ALA A 1 100 ? 10.155 -8.285 12.499 1.00 88.69 100 ALA A C 1
ATOM 714 O O . ALA A 1 100 ? 9.384 -8.228 13.453 1.00 88.69 100 ALA A O 1
ATOM 715 N N . ARG A 1 101 ? 11.418 -8.713 12.634 1.00 89.62 101 ARG A N 1
ATOM 716 C CA . ARG A 1 101 ? 11.999 -9.168 13.911 1.00 89.62 101 ARG A CA 1
ATOM 717 C C . ARG A 1 101 ? 12.222 -8.046 14.926 1.00 89.62 101 ARG A C 1
ATOM 719 O O . ARG A 1 101 ? 12.197 -8.307 16.122 1.00 89.62 101 ARG A O 1
ATOM 726 N N . ARG A 1 102 ? 12.471 -6.816 14.466 1.00 88.50 102 ARG A N 1
ATOM 727 C CA . ARG A 1 102 ? 12.627 -5.631 15.333 1.00 88.50 102 ARG A CA 1
ATOM 728 C C . ARG A 1 102 ? 11.291 -5.011 15.740 1.00 88.50 102 ARG A C 1
ATOM 730 O O . ARG A 1 102 ? 11.262 -4.170 16.636 1.00 88.50 102 ARG A O 1
ATOM 737 N N . GLY A 1 103 ? 10.202 -5.386 15.071 1.00 81.50 103 GLY A N 1
ATOM 738 C CA . GLY A 1 103 ? 8.865 -4.908 15.390 1.00 81.50 103 GLY A CA 1
ATOM 739 C C . GLY A 1 103 ? 8.460 -5.296 16.810 1.00 81.50 103 GLY A C 1
ATOM 740 O O . GLY A 1 103 ? 8.711 -6.413 17.260 1.00 81.50 103 GLY A O 1
ATOM 741 N N . LYS A 1 104 ? 7.809 -4.372 17.522 1.00 82.06 104 LYS A N 1
ATOM 742 C CA . LYS A 1 104 ? 7.190 -4.696 18.811 1.00 82.06 104 LYS A CA 1
ATOM 743 C C . LYS A 1 104 ? 6.124 -5.782 18.596 1.00 82.06 104 LYS A C 1
ATOM 745 O O . LYS A 1 104 ? 5.378 -5.681 17.617 1.00 82.06 104 LYS A O 1
ATOM 750 N N . PRO A 1 105 ? 6.022 -6.785 19.488 1.00 80.25 105 PRO A N 1
ATOM 751 C CA . PRO A 1 105 ? 4.933 -7.751 19.440 1.00 80.25 105 PRO A CA 1
ATOM 752 C C . PRO A 1 105 ? 3.593 -7.015 19.437 1.00 80.25 105 PRO A C 1
ATOM 754 O O . PRO A 1 105 ? 3.351 -6.157 20.287 1.00 80.25 105 PRO A O 1
ATOM 757 N N . ILE A 1 106 ? 2.734 -7.333 18.471 1.00 80.06 106 ILE A N 1
ATOM 758 C CA . ILE A 1 106 ? 1.383 -6.775 18.416 1.00 80.06 106 ILE A CA 1
ATOM 759 C C . ILE A 1 106 ? 0.538 -7.549 19.416 1.00 80.06 106 ILE A C 1
ATOM 761 O O . ILE A 1 106 ? 0.134 -8.688 19.157 1.00 80.06 106 ILE A O 1
ATOM 765 N N . ALA A 1 107 ? 0.349 -6.933 20.579 1.00 75.81 107 ALA A N 1
ATOM 766 C CA . ALA A 1 107 ? -0.380 -7.525 21.688 1.00 75.81 107 ALA A CA 1
ATOM 767 C C . ALA A 1 107 ? -1.887 -7.622 21.402 1.00 75.81 107 ALA A C 1
ATOM 769 O O . ALA A 1 107 ? -2.504 -8.604 21.803 1.00 75.81 107 ALA A O 1
ATOM 770 N N . ASP A 1 108 ? -2.457 -6.652 20.677 1.00 89.81 108 ASP A N 1
ATOM 771 C CA . ASP A 1 108 ? -3.896 -6.581 20.416 1.00 89.81 108 ASP A CA 1
ATOM 772 C C . ASP A 1 108 ? -4.297 -7.308 19.118 1.00 89.81 108 ASP A C 1
ATOM 774 O O . ASP A 1 108 ? -3.675 -7.160 18.062 1.00 89.81 108 ASP A O 1
ATOM 778 N N . GLU A 1 109 ? -5.357 -8.109 19.196 1.00 91.81 109 GLU A N 1
ATOM 779 C CA . GLU A 1 109 ? -5.943 -8.815 18.054 1.00 91.81 109 GLU A CA 1
ATOM 780 C C . GLU A 1 109 ? -6.484 -7.825 17.014 1.00 91.81 109 GLU A C 1
ATOM 782 O O . GLU A 1 109 ? -6.309 -8.040 15.813 1.00 91.81 109 GLU A O 1
ATOM 787 N N . PHE A 1 110 ? -7.049 -6.702 17.470 1.00 93.94 110 PHE A N 1
ATOM 788 C CA . PHE A 1 110 ? -7.538 -5.637 16.596 1.00 93.94 110 PHE A CA 1
ATOM 789 C C . PHE A 1 110 ? -6.425 -5.079 15.705 1.00 93.94 110 PHE A C 1
ATOM 791 O O . PHE A 1 110 ? -6.545 -5.071 14.476 1.00 93.94 110 PHE A O 1
ATOM 798 N N . ASP A 1 111 ? -5.319 -4.645 16.313 1.00 93.50 111 ASP A N 1
ATOM 799 C CA . ASP A 1 111 ? -4.193 -4.064 15.581 1.00 93.50 111 ASP A CA 1
ATOM 800 C C . ASP A 1 111 ? -3.582 -5.082 14.618 1.00 93.50 111 ASP A C 1
ATOM 802 O O . ASP A 1 111 ? -3.155 -4.732 13.518 1.00 93.50 111 ASP A O 1
ATOM 806 N N . ARG A 1 112 ? -3.574 -6.367 14.990 1.00 93.12 112 ARG A N 1
ATOM 807 C CA . ARG A 1 112 ? -3.084 -7.435 14.118 1.00 93.12 112 ARG A CA 1
ATOM 808 C C . ARG A 1 112 ? -3.916 -7.549 12.846 1.00 93.12 112 ARG A C 1
ATOM 810 O O . ARG A 1 112 ? -3.329 -7.592 11.765 1.00 93.12 112 ARG A O 1
ATOM 817 N N . GLU A 1 113 ? -5.242 -7.584 12.961 1.00 95.12 113 GLU A N 1
ATOM 818 C CA . GLU A 1 113 ? -6.137 -7.655 11.800 1.00 95.12 113 GLU A CA 1
ATOM 819 C C . GLU A 1 113 ? -6.048 -6.400 10.937 1.00 95.12 113 GLU A C 1
ATOM 821 O O . GLU A 1 113 ? -5.911 -6.496 9.715 1.00 95.12 113 GLU A O 1
ATOM 826 N N . TRP A 1 114 ? -6.055 -5.226 11.569 1.00 95.50 114 TRP A N 1
ATOM 827 C CA . TRP A 1 114 ? -5.937 -3.953 10.870 1.00 95.50 114 TRP A CA 1
ATOM 828 C C . TRP A 1 114 ? -4.635 -3.856 10.067 1.00 95.50 114 TRP A C 1
ATOM 830 O O . TRP A 1 114 ? -4.641 -3.539 8.873 1.00 95.50 114 TRP A O 1
ATOM 840 N N . LEU A 1 115 ? -3.505 -4.177 10.698 1.00 94.00 115 LEU A N 1
ATOM 841 C CA . LEU A 1 115 ? -2.201 -4.115 10.049 1.00 94.00 115 LEU A CA 1
ATOM 842 C C . LEU A 1 115 ? -2.051 -5.190 8.965 1.00 94.00 115 LEU A C 1
ATOM 844 O O . LEU A 1 115 ? -1.465 -4.905 7.923 1.00 94.00 115 LEU A O 1
ATOM 848 N N . ALA A 1 116 ? -2.596 -6.395 9.167 1.00 93.81 116 ALA A N 1
ATOM 849 C CA . ALA A 1 116 ? -2.593 -7.450 8.152 1.00 93.81 116 ALA A CA 1
ATOM 850 C C . ALA A 1 116 ? -3.411 -7.056 6.914 1.00 93.81 116 ALA A C 1
ATOM 852 O O . ALA A 1 116 ? -2.954 -7.243 5.785 1.00 93.81 116 ALA A O 1
ATOM 853 N N . PHE A 1 117 ? -4.587 -6.455 7.114 1.00 95.31 117 PHE A N 1
ATOM 854 C CA . PHE A 1 117 ? -5.394 -5.910 6.026 1.00 95.31 117 PHE A CA 1
ATOM 855 C C . PHE A 1 117 ? -4.623 -4.842 5.243 1.00 95.31 117 PHE A C 1
ATOM 857 O O . PHE A 1 117 ? -4.509 -4.917 4.019 1.00 95.31 117 PHE A O 1
ATOM 864 N N . ARG A 1 118 ? -4.029 -3.878 5.951 1.00 95.06 118 ARG A N 1
ATOM 865 C CA . ARG A 1 118 ? -3.268 -2.788 5.339 1.00 95.06 118 ARG A CA 1
ATOM 866 C C . ARG A 1 118 ? -2.045 -3.279 4.568 1.00 95.06 118 ARG A C 1
ATOM 868 O O . ARG A 1 118 ? -1.778 -2.772 3.486 1.00 95.06 118 ARG A O 1
ATOM 875 N N . ASP A 1 119 ? -1.306 -4.249 5.093 1.00 93.81 119 ASP A N 1
ATOM 876 C CA . ASP A 1 119 ? -0.140 -4.792 4.391 1.00 93.81 119 ASP A CA 1
ATOM 877 C C . ASP A 1 119 ? -0.560 -5.572 3.128 1.00 93.81 119 ASP A C 1
ATOM 879 O O . ASP A 1 119 ? 0.148 -5.529 2.124 1.00 93.81 119 ASP A O 1
ATOM 883 N N . ARG A 1 120 ? -1.739 -6.218 3.137 1.00 93.44 120 ARG A N 1
ATOM 884 C CA . ARG A 1 120 ? -2.280 -6.963 1.986 1.00 93.44 120 ARG A CA 1
ATOM 885 C C . ARG A 1 120 ? -2.828 -6.064 0.877 1.00 93.44 120 ARG A C 1
ATOM 887 O O . ARG A 1 120 ? -2.570 -6.332 -0.291 1.00 93.44 120 ARG A O 1
ATOM 894 N N . PHE A 1 121 ? -3.607 -5.040 1.222 1.00 93.56 121 PHE A N 1
ATOM 895 C CA . PHE A 1 121 ? -4.317 -4.214 0.234 1.00 93.56 121 PHE A CA 1
ATOM 896 C C . PHE A 1 121 ? -3.672 -2.837 -0.001 1.00 93.56 121 PHE A C 1
ATOM 898 O O . PHE A 1 121 ? -3.964 -2.170 -0.995 1.00 93.56 121 PHE A O 1
ATOM 905 N N . GLY A 1 122 ? -2.769 -2.417 0.884 1.00 94.94 122 GLY A N 1
ATOM 906 C CA . GLY A 1 122 ? -2.105 -1.120 0.839 1.00 94.94 122 GLY A CA 1
ATOM 907 C C . GLY A 1 122 ? -3.015 0.055 1.199 1.00 94.94 122 GLY A C 1
ATOM 908 O O . GLY A 1 122 ? -4.114 -0.094 1.741 1.00 94.94 122 GLY A O 1
ATOM 909 N N . MET A 1 123 ? -2.520 1.261 0.935 1.00 95.75 123 MET A N 1
ATOM 910 C CA . MET A 1 123 ? -3.132 2.503 1.389 1.00 95.75 123 MET A CA 1
ATOM 911 C C . MET A 1 123 ? -4.461 2.833 0.734 1.00 95.75 123 MET A C 1
ATOM 913 O O . MET A 1 123 ? -5.368 3.301 1.426 1.00 95.75 123 MET A O 1
ATOM 917 N N . VAL A 1 124 ? -4.577 2.581 -0.568 1.00 94.56 124 VAL A N 1
ATOM 918 C CA . VAL A 1 124 ? -5.757 2.948 -1.359 1.00 94.56 124 VAL A CA 1
ATOM 919 C C . VAL A 1 124 ? -7.030 2.343 -0.763 1.00 94.56 124 VAL A C 1
ATOM 921 O O . VAL A 1 124 ? -8.060 3.010 -0.713 1.00 94.56 124 VAL A O 1
ATOM 924 N N . TRP A 1 125 ? -6.945 1.119 -0.238 1.00 94.62 125 TRP A N 1
ATOM 925 C CA . TRP A 1 125 ? -8.071 0.428 0.395 1.00 94.62 125 TRP A CA 1
ATOM 926 C C . TRP A 1 125 ? -8.136 0.613 1.911 1.00 94.62 125 TRP A C 1
ATOM 928 O O . TRP A 1 125 ? -9.227 0.646 2.483 1.00 94.62 125 TRP A O 1
ATOM 938 N N . ALA A 1 126 ? -6.992 0.782 2.576 1.00 96.00 126 ALA A N 1
ATOM 939 C CA . ALA A 1 126 ? -6.960 1.035 4.011 1.00 96.00 126 ALA A CA 1
ATOM 940 C C . ALA A 1 126 ? -7.628 2.368 4.384 1.00 96.00 126 ALA A C 1
ATOM 942 O O . ALA A 1 126 ? -8.377 2.415 5.357 1.00 96.00 126 ALA A O 1
ATOM 943 N N . LEU A 1 127 ? -7.421 3.443 3.616 1.00 96.62 127 LEU A N 1
ATOM 944 C CA . LEU A 1 127 ? -7.989 4.757 3.946 1.00 96.62 127 LEU A CA 1
ATOM 945 C C . LEU A 1 127 ? -9.533 4.742 4.029 1.00 96.62 127 LEU A C 1
ATOM 947 O O . LEU A 1 127 ? -10.054 5.094 5.091 1.00 96.62 127 LEU A O 1
ATOM 951 N N . PRO A 1 128 ? -10.280 4.265 3.010 1.00 96.56 128 PRO A N 1
ATOM 952 C CA . PRO A 1 128 ? -11.735 4.162 3.105 1.00 96.56 128 PRO A CA 1
ATOM 953 C C . PRO A 1 128 ? -12.216 3.242 4.232 1.00 96.56 128 PRO A C 1
ATOM 955 O O . PRO A 1 128 ? -13.191 3.569 4.907 1.00 96.56 128 PRO A O 1
ATOM 958 N N . ALA A 1 129 ? -11.539 2.110 4.460 1.00 96.75 129 ALA A N 1
ATOM 959 C CA . ALA A 1 129 ? -11.898 1.182 5.532 1.00 96.75 129 ALA A CA 1
ATOM 960 C C . ALA A 1 129 ? -11.761 1.842 6.914 1.00 96.75 129 ALA A C 1
ATOM 962 O O . ALA A 1 129 ? -12.670 1.757 7.742 1.00 96.75 129 ALA A O 1
ATOM 963 N N . ARG A 1 130 ? -10.664 2.574 7.139 1.00 97.69 130 ARG A N 1
ATOM 964 C CA . ARG A 1 130 ? -10.447 3.356 8.361 1.00 97.69 130 ARG A CA 1
ATOM 965 C C . ARG A 1 130 ? -11.529 4.410 8.556 1.00 97.69 130 ARG A C 1
ATOM 967 O O . ARG A 1 130 ? -12.090 4.520 9.642 1.00 97.69 130 ARG A O 1
ATOM 974 N N . ASP A 1 131 ? -11.835 5.175 7.515 1.00 97.94 131 ASP A N 1
ATOM 975 C CA . ASP A 1 131 ? -12.830 6.243 7.596 1.00 97.94 131 ASP A CA 1
ATOM 976 C C . ASP A 1 131 ? -14.231 5.680 7.869 1.00 97.94 131 ASP A C 1
ATOM 978 O O . ASP A 1 131 ? -14.980 6.227 8.681 1.00 97.94 131 ASP A O 1
ATOM 982 N N . GLN A 1 132 ? -14.577 4.551 7.246 1.00 97.31 132 GLN A N 1
ATOM 983 C CA . GLN A 1 132 ? -15.830 3.851 7.506 1.00 97.31 132 GLN A CA 1
ATOM 984 C C . GLN A 1 132 ? -15.912 3.345 8.950 1.00 97.31 132 GLN A C 1
ATOM 986 O O . GLN A 1 132 ? -16.938 3.545 9.607 1.00 97.31 132 GLN A O 1
ATOM 991 N N . PHE A 1 133 ? -14.839 2.733 9.453 1.00 97.31 133 PHE A N 1
ATOM 992 C CA . PHE A 1 133 ? -14.747 2.307 10.845 1.00 97.31 133 PHE A CA 1
ATOM 993 C C . PHE A 1 133 ? -14.915 3.492 11.802 1.00 97.31 133 PHE A C 1
ATOM 995 O O . PHE A 1 133 ? -15.737 3.432 12.711 1.00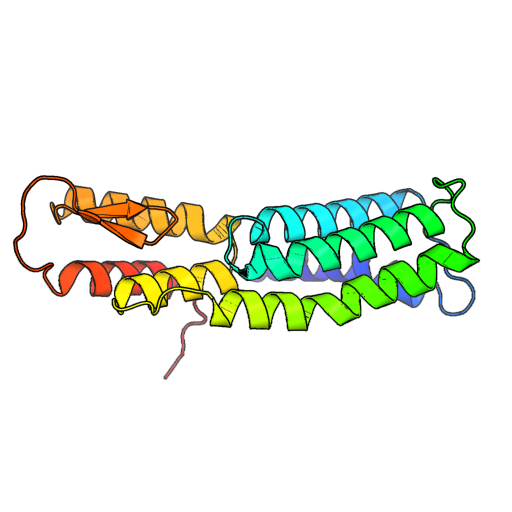 97.31 133 PHE A O 1
ATOM 1002 N N . ASN A 1 134 ? -14.208 4.599 11.567 1.00 97.38 134 ASN A N 1
ATOM 1003 C CA . ASN A 1 134 ? -14.265 5.784 12.423 1.00 97.38 134 ASN A CA 1
ATOM 1004 C C . ASN A 1 134 ? -15.660 6.419 12.454 1.00 97.38 134 ASN A C 1
ATOM 1006 O O . ASN A 1 134 ? -16.119 6.838 13.515 1.00 97.38 134 ASN A O 1
ATOM 1010 N N . ARG A 1 135 ? -16.381 6.434 11.324 1.00 97.12 135 ARG A N 1
ATOM 1011 C CA . ARG A 1 135 ? -17.789 6.869 11.294 1.00 97.12 135 ARG A CA 1
ATOM 1012 C C . ARG A 1 135 ? -18.687 5.943 12.113 1.00 97.12 135 ARG A C 1
ATOM 1014 O O . ARG A 1 135 ? -19.543 6.427 12.849 1.00 97.12 135 ARG A O 1
ATOM 1021 N N . ALA A 1 136 ? -18.488 4.628 12.013 1.00 95.25 136 ALA A N 1
ATOM 1022 C CA . ALA A 1 136 ? -19.227 3.661 12.822 1.00 95.25 136 ALA A CA 1
ATOM 1023 C C . ALA A 1 136 ? -18.921 3.827 14.321 1.00 95.25 136 ALA A C 1
ATOM 1025 O O . ALA A 1 136 ? -19.849 3.848 15.127 1.00 95.25 136 ALA A O 1
ATOM 1026 N N . ALA A 1 137 ? -17.653 4.041 14.678 1.00 94.81 137 ALA A N 1
ATOM 1027 C CA . ALA A 1 137 ? -17.211 4.272 16.049 1.00 94.81 137 ALA A CA 1
ATOM 1028 C C . ALA A 1 137 ? -17.783 5.561 16.649 1.00 94.81 137 ALA A C 1
ATOM 1030 O O . ALA A 1 137 ? -18.235 5.554 17.796 1.00 94.81 137 ALA A O 1
ATOM 1031 N N . ALA A 1 138 ? -17.826 6.644 15.869 1.00 94.12 138 ALA A N 1
ATOM 1032 C CA . ALA A 1 138 ? -18.438 7.904 16.279 1.00 94.12 138 ALA A CA 1
ATOM 1033 C C . ALA A 1 138 ? -19.950 7.750 16.515 1.00 94.12 138 ALA A C 1
ATOM 1035 O O . ALA A 1 138 ? -20.452 8.139 17.569 1.00 94.12 138 ALA A O 1
ATOM 1036 N N . ASN A 1 139 ? -20.669 7.114 15.582 1.00 94.00 139 ASN A N 1
ATOM 1037 C CA . ASN A 1 139 ? -22.113 6.882 15.704 1.00 94.00 139 ASN A CA 1
ATOM 1038 C C . ASN A 1 139 ? -22.456 5.936 16.864 1.00 94.00 139 ASN A C 1
ATOM 1040 O O . ASN A 1 139 ? -23.428 6.156 17.584 1.00 94.00 139 ASN A O 1
ATOM 1044 N N . GLY A 1 140 ? -21.642 4.897 17.059 1.00 91.06 140 GLY A N 1
ATOM 1045 C CA . GLY A 1 140 ? -21.774 3.935 18.149 1.00 91.06 140 GLY A CA 1
ATOM 1046 C C . GLY A 1 140 ? -21.238 4.428 19.494 1.00 91.06 140 GLY A C 1
ATOM 1047 O O . GLY A 1 140 ? -21.356 3.702 20.478 1.00 91.06 140 GLY A O 1
ATOM 1048 N N . LYS A 1 141 ? -20.653 5.636 19.547 1.00 91.44 141 LYS A N 1
ATOM 1049 C CA . LYS A 1 141 ? -20.014 6.228 20.734 1.00 91.44 141 LYS A CA 1
ATOM 1050 C C . LYS A 1 141 ? -19.011 5.280 21.404 1.00 91.44 141 LYS A C 1
ATOM 1052 O O . LYS A 1 141 ? -18.961 5.185 22.625 1.00 91.44 141 LYS A O 1
ATOM 1057 N N . TRP A 1 142 ? -18.203 4.577 20.608 1.00 91.00 142 TRP A N 1
ATOM 1058 C CA . TRP A 1 142 ? -17.275 3.557 21.118 1.00 91.00 142 TRP A CA 1
ATOM 1059 C C . TRP A 1 142 ? -16.071 4.126 21.884 1.00 91.00 142 TRP A C 1
ATOM 1061 O O . TRP A 1 142 ? -15.323 3.352 22.467 1.00 91.00 142 TRP A O 1
ATOM 1071 N N . GLY A 1 143 ? -15.857 5.448 21.875 1.00 92.06 143 GLY A N 1
ATOM 1072 C CA . GLY A 1 143 ? -14.724 6.067 22.576 1.00 92.06 143 GLY A CA 1
ATOM 1073 C C . GLY A 1 143 ? -13.363 5.665 22.000 1.00 92.06 143 GLY A C 1
ATOM 1074 O O . GLY A 1 143 ? -12.368 5.645 22.719 1.00 92.06 143 GLY A O 1
ATOM 1075 N N . VAL A 1 144 ? -13.317 5.324 20.708 1.00 94.00 144 VAL A N 1
ATOM 1076 C CA . VAL A 1 144 ? -12.086 4.991 19.986 1.00 94.00 144 VAL A CA 1
ATOM 1077 C C . VAL A 1 144 ? -12.033 5.656 18.620 1.00 94.00 144 VAL A C 1
ATOM 1079 O O . VAL A 1 144 ? -13.060 5.929 17.997 1.00 94.00 144 VAL A O 1
ATOM 1082 N N . VAL A 1 145 ? -10.814 5.866 18.139 1.00 95.94 145 VAL A N 1
ATOM 1083 C CA . VAL A 1 145 ? -10.490 6.240 16.768 1.00 95.94 145 VAL A CA 1
ATOM 1084 C C . VAL A 1 145 ? -9.439 5.274 16.236 1.00 95.94 145 VAL A C 1
ATOM 1086 O O . VAL A 1 145 ? -8.436 4.995 16.889 1.00 95.94 145 VAL A O 1
ATOM 1089 N N . LEU A 1 146 ? -9.665 4.740 15.045 1.00 96.62 146 LEU A N 1
ATOM 1090 C CA . LEU A 1 146 ? -8.659 3.997 14.311 1.00 96.62 146 LEU A CA 1
ATOM 1091 C C . LEU A 1 146 ? -7.719 4.985 13.625 1.00 96.62 146 LEU A C 1
ATOM 1093 O O . LEU A 1 146 ? -8.117 5.714 12.711 1.00 96.62 146 LEU A O 1
ATOM 1097 N N . ASP A 1 147 ? -6.474 5.003 14.083 1.00 95.75 147 ASP A N 1
ATOM 1098 C CA . ASP A 1 147 ? -5.373 5.715 13.449 1.00 95.75 147 ASP A CA 1
ATOM 1099 C C . ASP A 1 147 ? -4.680 4.792 12.434 1.00 95.75 147 ASP A C 1
ATOM 1101 O O . ASP A 1 147 ? -4.978 3.604 12.307 1.00 95.75 147 ASP A O 1
ATOM 1105 N N . TRP A 1 148 ? -3.722 5.325 11.684 1.00 94.56 148 TRP A N 1
ATOM 1106 C CA . TRP A 1 148 ? -2.940 4.539 10.749 1.00 94.56 148 TRP A CA 1
ATOM 1107 C C . TRP A 1 148 ? -2.229 3.372 11.436 1.00 94.56 148 TRP A C 1
ATOM 1109 O O . TRP A 1 148 ? -2.234 2.265 10.904 1.00 94.56 148 TRP A O 1
ATOM 1119 N N . MET A 1 149 ? -1.650 3.600 12.618 1.00 91.38 149 MET A N 1
ATOM 1120 C CA . MET A 1 149 ? -0.849 2.604 13.340 1.00 91.38 149 MET A CA 1
ATOM 1121 C C . MET A 1 149 ? -1.658 1.624 14.196 1.00 91.38 149 MET A C 1
ATOM 1123 O O . MET A 1 149 ? -1.069 0.656 14.667 1.00 91.38 149 MET A O 1
ATOM 1127 N N . GLY A 1 150 ? -2.960 1.843 14.379 1.00 93.25 150 GLY A N 1
ATOM 1128 C CA . GLY A 1 150 ? -3.784 1.015 15.257 1.00 93.25 150 GLY A CA 1
ATOM 1129 C C . GLY A 1 150 ? -4.909 1.787 15.932 1.00 93.25 150 GLY A C 1
ATOM 1130 O O . GLY A 1 150 ? -5.142 2.967 15.643 1.00 93.25 150 GLY A O 1
ATOM 1131 N N . LEU A 1 151 ? -5.616 1.110 16.830 1.00 94.19 151 LEU A N 1
ATOM 1132 C CA . LEU A 1 151 ? -6.720 1.688 17.588 1.00 94.19 151 LEU A CA 1
ATOM 1133 C C . LEU A 1 151 ? -6.201 2.623 18.688 1.00 94.19 151 LEU A C 1
ATOM 1135 O O . LEU A 1 151 ? -5.269 2.302 19.423 1.00 94.19 151 LEU A O 1
ATOM 1139 N N . ARG A 1 152 ? -6.821 3.794 18.829 1.00 92.94 152 ARG A N 1
ATOM 1140 C CA . ARG A 1 152 ? -6.508 4.766 19.880 1.00 92.94 152 ARG A CA 1
ATOM 1141 C C . ARG A 1 152 ? -7.778 5.137 20.643 1.00 92.94 152 ARG A C 1
ATOM 1143 O O . ARG A 1 152 ? -8.787 5.430 20.003 1.00 92.94 152 ARG A O 1
ATOM 1150 N N . PRO A 1 153 ? -7.762 5.166 21.984 1.00 91.94 153 PRO A N 1
ATOM 1151 C CA . PRO A 1 153 ? -8.898 5.658 22.752 1.00 91.94 153 PRO A CA 1
ATOM 1152 C C . PRO A 1 153 ? -9.083 7.167 22.534 1.00 91.94 153 PRO A C 1
ATOM 1154 O O . PRO A 1 153 ? -8.112 7.925 22.474 1.00 91.94 153 PRO A O 1
ATOM 1157 N N . THR A 1 154 ? -10.333 7.610 22.414 1.00 90.75 154 THR A N 1
ATOM 1158 C CA . THR A 1 154 ? -10.716 9.026 22.403 1.00 90.75 154 THR A CA 1
ATOM 1159 C C . THR A 1 154 ? -11.231 9.420 23.788 1.00 90.75 154 THR A C 1
ATOM 1161 O O . THR A 1 154 ? -12.415 9.295 24.086 1.00 90.75 154 THR A O 1
ATOM 1164 N N . GLY A 1 155 ? -10.323 9.901 24.644 1.00 84.94 155 GLY A N 1
ATOM 1165 C CA . GLY A 1 155 ? -10.616 10.406 25.994 1.00 84.94 155 GLY A CA 1
ATOM 1166 C C . GLY A 1 155 ? -9.908 9.641 27.119 1.00 84.94 155 GLY A C 1
ATOM 1167 O O . GLY A 1 155 ? -9.179 8.686 26.871 1.00 84.94 155 GLY A O 1
ATOM 1168 N N . GLU A 1 156 ? -10.138 10.064 28.366 1.00 65.12 156 GLU A N 1
ATOM 1169 C CA . GLU A 1 156 ? -9.573 9.454 29.589 1.00 65.12 156 GLU A CA 1
ATOM 1170 C C . GLU A 1 156 ? -10.277 8.158 30.022 1.00 65.12 156 GLU A C 1
ATOM 1172 O O . GLU A 1 156 ? -9.967 7.605 31.077 1.00 65.12 156 GLU A O 1
ATOM 1177 N N . SER A 1 157 ? -11.235 7.650 29.239 1.00 56.94 157 SER A N 1
ATOM 1178 C CA . SER A 1 157 ? -11.921 6.411 29.597 1.00 56.94 157 SER A CA 1
ATOM 1179 C C . SER A 1 157 ? -10.965 5.225 29.443 1.00 56.94 157 SER A C 1
ATOM 1181 O O . SER A 1 157 ? -10.758 4.693 28.358 1.00 56.94 157 SER A O 1
ATOM 1183 N N . THR A 1 158 ? -10.374 4.826 30.565 1.00 55.47 158 THR A N 1
ATOM 1184 C CA . THR A 1 158 ? -9.530 3.637 30.758 1.00 55.47 158 THR A CA 1
ATOM 1185 C C . THR A 1 158 ? -10.348 2.354 30.911 1.00 55.47 158 THR A C 1
ATOM 1187 O O . THR A 1 158 ? -9.795 1.303 31.237 1.00 55.47 158 THR A O 1
ATOM 1190 N N . ALA A 1 159 ? -11.668 2.419 30.695 1.00 59.50 159 ALA A N 1
ATOM 1191 C CA . ALA A 1 159 ? -12.517 1.240 30.709 1.00 59.50 159 ALA A CA 1
ATOM 1192 C C . ALA A 1 159 ? -12.043 0.256 29.631 1.00 59.50 159 ALA A C 1
ATOM 1194 O O . ALA A 1 159 ? -11.727 0.656 28.510 1.00 59.50 159 ALA A O 1
ATOM 1195 N N . ALA A 1 160 ? -11.984 -1.031 29.988 1.00 62.09 160 ALA A N 1
ATOM 1196 C CA . ALA A 1 160 ? -11.612 -2.090 29.060 1.00 62.09 160 ALA A CA 1
ATOM 1197 C C . ALA A 1 160 ? -12.443 -1.960 27.778 1.00 62.09 160 ALA A C 1
ATOM 1199 O O . ALA A 1 160 ? -13.675 -1.897 27.836 1.00 62.09 160 ALA A O 1
ATOM 1200 N N . LEU A 1 161 ? -11.756 -1.887 26.635 1.00 64.12 161 LEU A N 1
ATOM 1201 C CA . LEU A 1 161 ? -12.408 -1.779 25.339 1.00 64.12 161 LEU A CA 1
ATOM 1202 C C . LEU A 1 161 ? -13.377 -2.961 25.191 1.00 64.12 161 LEU A C 1
ATOM 1204 O O . LEU A 1 161 ? -12.948 -4.111 25.314 1.00 64.12 161 LEU A O 1
ATOM 1208 N N . PRO A 1 162 ? -14.680 -2.717 24.972 1.00 65.06 162 PRO A N 1
ATOM 1209 C CA . PRO A 1 162 ? -15.629 -3.805 24.781 1.00 65.06 162 PRO A CA 1
ATOM 1210 C C . PRO A 1 162 ? -15.236 -4.615 23.535 1.00 65.06 162 PRO A C 1
ATOM 1212 O O . PRO A 1 162 ? -14.533 -4.106 22.676 1.00 65.06 162 PRO A O 1
ATOM 1215 N N . ALA A 1 163 ? -15.718 -5.850 23.365 1.00 78.69 163 ALA A N 1
ATOM 1216 C CA . ALA A 1 163 ? -15.458 -6.654 22.152 1.00 78.69 163 ALA A CA 1
ATOM 1217 C C . ALA A 1 163 ? -16.015 -6.023 20.844 1.00 78.69 163 ALA A C 1
ATOM 1219 O O . ALA A 1 163 ? -15.793 -6.516 19.736 1.00 78.69 163 ALA A O 1
ATOM 1220 N N . THR A 1 164 ? -16.750 -4.917 20.971 1.00 87.19 164 THR A N 1
ATOM 1221 C CA . THR A 1 164 ? -17.478 -4.207 19.918 1.00 87.19 164 THR A CA 1
ATOM 1222 C C . THR A 1 164 ? -16.600 -3.623 18.797 1.00 87.19 164 THR A C 1
ATOM 1224 O O . THR A 1 164 ? -16.975 -3.800 17.637 1.00 87.19 164 THR A O 1
ATOM 1227 N N . PRO A 1 165 ? -15.441 -2.972 19.049 1.00 92.50 165 PRO A N 1
ATOM 1228 C CA . PRO A 1 165 ? -14.594 -2.417 17.995 1.00 92.50 165 PRO A CA 1
ATOM 1229 C C . PRO A 1 165 ? -14.036 -3.497 17.067 1.00 92.50 165 PRO A C 1
ATOM 1231 O O . PRO A 1 165 ? -14.074 -3.322 15.855 1.00 92.50 165 PRO A O 1
ATOM 1234 N N . LEU A 1 166 ? -13.592 -4.644 17.591 1.00 94.31 166 LEU A N 1
ATOM 1235 C CA . LEU A 1 166 ? -13.086 -5.738 16.754 1.00 94.31 166 LEU A CA 1
ATOM 1236 C C . LEU A 1 166 ? -14.174 -6.291 15.823 1.00 94.31 166 LEU A C 1
ATOM 1238 O O . LEU A 1 166 ? -13.940 -6.466 14.628 1.00 94.31 166 LEU A O 1
ATOM 1242 N N . ALA A 1 167 ? -15.388 -6.501 16.339 1.00 94.25 167 ALA A N 1
ATOM 1243 C CA . ALA A 1 167 ? -16.527 -6.905 15.515 1.00 94.25 167 ALA A CA 1
ATOM 1244 C C . ALA A 1 167 ? -16.867 -5.848 14.446 1.00 94.25 167 ALA A C 1
ATOM 1246 O O . ALA A 1 167 ? -17.130 -6.193 13.292 1.00 94.25 167 ALA A O 1
ATOM 1247 N N . GLY A 1 168 ? -16.806 -4.562 14.809 1.00 94.88 168 GLY A N 1
ATOM 1248 C CA . GLY A 1 168 ? -16.980 -3.446 13.882 1.00 94.88 168 GLY A CA 1
ATOM 1249 C C . GLY A 1 168 ? -15.938 -3.440 12.762 1.00 94.88 168 GLY A C 1
ATOM 1250 O O . GLY A 1 168 ? -16.305 -3.317 11.593 1.00 94.88 168 GLY A O 1
ATOM 1251 N N . LEU A 1 169 ? -14.658 -3.641 13.096 1.00 96.25 169 LEU A N 1
ATOM 1252 C CA . LEU A 1 169 ? -13.574 -3.742 12.119 1.00 96.25 169 LEU A CA 1
ATOM 1253 C C . LEU A 1 169 ? -13.814 -4.915 11.171 1.00 96.25 169 LEU A C 1
ATOM 1255 O O . LEU A 1 169 ? -13.873 -4.705 9.963 1.00 96.25 169 LEU A O 1
ATOM 1259 N N . ARG A 1 170 ? -14.046 -6.123 11.693 1.00 95.62 170 ARG A N 1
ATOM 1260 C CA . ARG A 1 170 ? -14.339 -7.313 10.875 1.00 95.62 170 ARG A CA 1
ATOM 1261 C C . ARG A 1 170 ? -15.520 -7.090 9.931 1.00 95.62 170 ARG A C 1
ATOM 1263 O O . ARG A 1 170 ? -15.450 -7.474 8.767 1.00 95.62 170 ARG A O 1
ATOM 1270 N N . GLY A 1 171 ? -16.574 -6.417 10.393 1.00 95.50 171 GLY A N 1
ATOM 1271 C CA . GLY A 1 171 ? -17.725 -6.056 9.562 1.00 95.50 171 GLY A CA 1
ATOM 1272 C C . GLY A 1 171 ? -17.385 -5.102 8.409 1.00 95.50 171 GLY A C 1
ATOM 1273 O O . GLY A 1 171 ? -17.931 -5.243 7.313 1.00 95.50 171 GLY A O 1
ATOM 1274 N N . VAL A 1 172 ? -16.466 -4.156 8.626 1.00 95.88 172 VAL A N 1
ATOM 1275 C CA . VAL A 1 172 ? -15.937 -3.277 7.570 1.00 95.88 172 VAL A CA 1
ATOM 1276 C C . VAL A 1 172 ? -15.053 -4.069 6.606 1.00 95.88 172 VAL A C 1
ATOM 1278 O O . VAL A 1 172 ? -15.258 -4.008 5.394 1.00 95.88 172 VAL A O 1
ATOM 1281 N N . LEU A 1 173 ? -14.110 -4.852 7.136 1.00 95.00 173 LEU A N 1
ATOM 1282 C CA . LEU A 1 173 ? -13.123 -5.592 6.349 1.00 95.00 173 LEU A CA 1
ATOM 1283 C C . LEU A 1 173 ? -13.746 -6.700 5.496 1.00 95.00 173 LEU A C 1
ATOM 1285 O O . LEU A 1 173 ? -13.266 -6.952 4.392 1.00 95.00 173 LEU A O 1
ATOM 1289 N N . LYS A 1 174 ? -14.847 -7.314 5.950 1.00 93.50 174 LYS A N 1
ATOM 1290 C CA . LYS A 1 174 ? -15.564 -8.357 5.200 1.00 93.50 174 LYS A CA 1
ATOM 1291 C C . LYS A 1 174 ? -15.963 -7.904 3.791 1.00 93.50 174 LYS A C 1
ATOM 1293 O O . LYS A 1 174 ? -15.973 -8.716 2.882 1.00 93.50 174 LYS A O 1
ATOM 1298 N N . ARG A 1 175 ? -16.216 -6.608 3.583 1.00 90.00 175 ARG A N 1
ATOM 1299 C CA . ARG A 1 175 ? -16.578 -6.043 2.268 1.00 90.00 175 ARG A CA 1
ATOM 1300 C C . ARG A 1 175 ? -15.437 -6.059 1.246 1.00 90.00 175 ARG A C 1
ATOM 1302 O O . ARG A 1 175 ? -15.686 -5.839 0.066 1.00 90.00 175 ARG A O 1
ATOM 1309 N N . PHE A 1 176 ? -14.203 -6.250 1.708 1.00 85.38 176 PHE A N 1
ATOM 1310 C CA . PHE A 1 176 ? -12.986 -6.222 0.895 1.00 85.38 176 PHE A CA 1
ATOM 1311 C C . PHE A 1 176 ? -12.326 -7.602 0.764 1.00 85.38 176 PHE A C 1
ATOM 1313 O O . PHE A 1 176 ? -11.423 -7.773 -0.056 1.00 85.38 176 PHE A O 1
ATOM 1320 N N . GLY A 1 177 ? -12.735 -8.579 1.577 1.00 77.50 177 GLY A N 1
ATOM 1321 C CA . GLY A 1 177 ? -12.303 -9.964 1.425 1.00 77.50 177 GLY A CA 1
ATOM 1322 C C . GLY A 1 177 ? -13.070 -10.652 0.293 1.00 77.50 177 GLY A C 1
ATOM 1323 O O . GLY A 1 177 ? -14.198 -10.250 0.007 1.00 77.50 177 GLY A O 1
ATOM 1324 N N . PRO A 1 178 ? -12.498 -11.686 -0.354 1.00 59.97 178 PRO A N 1
ATOM 1325 C CA . PRO A 1 178 ? -13.338 -12.634 -1.074 1.00 59.97 178 PRO A CA 1
ATOM 1326 C C . PRO A 1 178 ? -14.385 -13.140 -0.079 1.00 59.97 178 PRO A C 1
ATOM 1328 O O . PRO A 1 178 ? -14.024 -13.464 1.056 1.00 59.97 178 PRO A O 1
ATOM 1331 N N . ASP A 1 179 ? -15.660 -13.147 -0.470 1.00 55.31 179 ASP A N 1
ATOM 1332 C CA . ASP A 1 179 ? -16.672 -13.880 0.280 1.00 55.31 179 ASP A CA 1
ATOM 1333 C C . ASP A 1 179 ? -16.147 -15.317 0.363 1.00 55.31 179 ASP A C 1
ATOM 1335 O O . ASP A 1 179 ? -16.135 -16.042 -0.630 1.00 55.31 179 ASP A O 1
ATOM 1339 N N . GLU A 1 180 ? -15.585 -15.701 1.513 1.00 52.81 180 GLU A N 1
ATOM 1340 C CA . GLU A 1 180 ? -15.370 -17.105 1.831 1.00 52.81 180 GLU A CA 1
ATOM 1341 C C . GLU A 1 180 ? -16.781 -17.690 1.928 1.00 52.81 180 GLU A C 1
ATOM 1343 O O . GLU A 1 180 ? -17.378 -17.716 3.006 1.00 52.81 180 GLU A O 1
ATOM 1348 N N . GLU A 1 181 ? -17.350 -18.056 0.777 1.00 47.16 181 GLU A N 1
ATOM 1349 C CA . GLU A 1 181 ? -18.457 -18.993 0.670 1.00 47.16 181 GLU A CA 1
ATOM 1350 C C . GLU A 1 181 ? -17.975 -20.273 1.361 1.00 47.16 181 GLU A C 1
ATOM 1352 O O . GLU A 1 181 ? -17.226 -21.071 0.799 1.00 47.16 181 GLU A O 1
ATOM 1357 N N . ARG A 1 182 ? -18.297 -20.374 2.650 1.00 43.25 182 ARG A N 1
ATOM 1358 C CA . ARG A 1 182 ? -18.184 -21.589 3.450 1.00 43.25 182 ARG A CA 1
ATOM 1359 C C . ARG A 1 182 ? -19.480 -22.366 3.358 1.00 43.25 182 ARG A C 1
ATOM 1361 O O . ARG A 1 182 ? -20.545 -21.711 3.441 1.00 43.25 182 ARG A O 1
#

Foldseek 3Di:
DVVVVVVVVVLVCLLCVQVVVPPPHNADDPVNLVSVVVVLVVVLQQQCLALLVQLSVLQSVLVVLVSCVNVVVDPDPPVPNVVSSVVSNVCRVVSSVVSVVPDDPPPDPQLVVLRVLCNVRGDVVSVVLQVQLQVVCVVVVQQWHADSNGIDGNDPPPPDRPCPSSVSSCVSCCVVDDPPPD

Sequence (182 aa):
MAAWNFVVCGLFAVLLLPVANQLGEVRLNALEATFLSGALAVGFVNHLPTRLATVVLPVGAACALEMCLLLGITGIDGTWADPTALALLAAAPWLGLAAARRGKPIADEFDREWLAFRDRFGMVWALPARDQFNRAAANGKWGVVLDWMGLRPTGESTAALPATPLAGLRGVLKRFGPDEER

Radius of gyration: 21.21 Å; chains: 1; bounding box: 51×32×60 Å

Secondary structure (DSSP, 8-state):
-HHHHHHHHHHHHHHHHHHHHTSS-----HHHHHHHHHHHHHHHHHHTTSTTHHHHHHHHHHHHHHHHHHTT-----HHHHHHHHHHHHHHHHHHHHHHHHHSPP---HHHHHHHHHHHHH-HHHHHHHHHHHHHHHHHTT-SEEEETTEEEESSS--SPPPSHHHHHHHHHHTTTS-----